Protein AF-W2THZ3-F1 (afdb_monomer_lite)

Secondary structure (DSSP, 8-state):
---HHHHHHHHHHHHHHHHHHGGGTTSHHHHHHHHHHHHHH-HHHHTHHHHHHHHGGGTTSHHHHHHHHH----TTT-TTTGGGHHHHHHT----HHHHHHHHHHTTTHHHHHHHHHHHHHHHHH-HHHHHHH-HHHHHHHHHHHHHHHHH-SS--HHHHHHHHHHHHHT-

Foldseek 3Di:
DDDPVVVVVVLLVVLLVLLVLLLVVVPPVSVVVVVVCCVPVVCLEVVVVSNCLSNVLVQQDLSSLVSLLSHDDPLCPDLQRVLCPVSNVVSHRDDPVSNLVSCLVRLVVVLVVLVVSLVSNCVRPNPCCCVVRVVSSVVSSVVSLVVNVVPPPDDDVSNCVSVVVCVVVVD

pLDDT: mean 92.48, std 7.55, range [55.41, 98.31]

Organism: Necator americanus (NCBI:txid51031)

InterPro domains:
  IPR040191 U3 small nucleolar RNA-associated protein 10 [PTHR13457] (1-171)

Structure (mmCIF, N/CA/C/O backbone):
data_AF-W2THZ3-F1
#
_entry.id   AF-W2THZ3-F1
#
loop_
_atom_site.group_PDB
_atom_site.id
_atom_site.type_symbol
_atom_site.label_atom_id
_atom_site.label_alt_id
_atom_site.label_comp_id
_atom_site.label_asym_id
_atom_site.label_entity_id
_atom_site.label_seq_id
_atom_site.pdbx_PDB_ins_code
_atom_site.Cartn_x
_atom_site.Cartn_y
_atom_site.Cartn_z
_atom_site.occupancy
_atom_site.B_iso_or_equiv
_atom_site.auth_seq_id
_atom_site.auth_comp_id
_atom_site.auth_asym_id
_atom_site.auth_atom_id
_atom_site.pdbx_PDB_model_num
ATOM 1 N N . MET A 1 1 ? -14.109 6.231 23.765 1.00 73.50 1 MET A N 1
ATOM 2 C CA . MET A 1 1 ? -12.808 5.902 23.146 1.00 73.50 1 MET A CA 1
ATOM 3 C C . MET A 1 1 ? -12.562 4.427 23.381 1.00 73.50 1 MET A C 1
ATOM 5 O O . MET A 1 1 ? -12.839 3.982 24.487 1.00 73.50 1 MET A O 1
ATOM 9 N N . ILE A 1 2 ? -12.137 3.696 22.352 1.00 87.75 2 ILE A N 1
ATOM 10 C CA . ILE A 1 2 ? -11.787 2.272 22.464 1.00 87.75 2 ILE A CA 1
ATOM 11 C C . ILE A 1 2 ? -10.353 2.115 22.987 1.00 87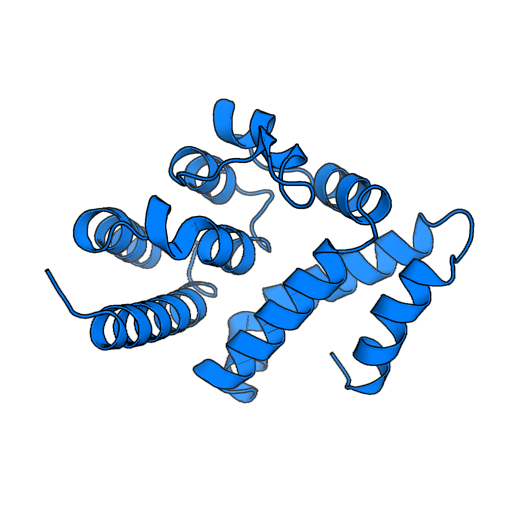.75 2 ILE A C 1
ATOM 13 O O . ILE A 1 2 ? -9.549 3.045 22.858 1.00 87.75 2 ILE A O 1
ATOM 17 N N . THR A 1 3 ? -10.038 0.980 23.609 1.00 95.00 3 THR A N 1
ATOM 18 C CA . THR A 1 3 ? -8.700 0.710 24.155 1.00 95.00 3 THR A CA 1
ATOM 19 C C . THR A 1 3 ? -7.666 0.515 23.044 1.00 95.00 3 THR A C 1
ATOM 21 O O . THR A 1 3 ? -7.984 0.441 21.853 1.00 95.00 3 THR A O 1
ATOM 24 N N . LYS A 1 4 ? -6.383 0.445 23.409 1.00 92.81 4 LYS A N 1
ATOM 25 C CA . LYS A 1 4 ? -5.305 0.202 22.441 1.00 92.81 4 LYS A CA 1
ATOM 26 C C . LYS A 1 4 ? -5.430 -1.184 21.799 1.00 92.81 4 LYS A C 1
ATOM 28 O O . LYS A 1 4 ? -5.192 -1.330 20.605 1.00 92.81 4 LYS A O 1
ATOM 33 N N . GLU A 1 5 ? -5.835 -2.176 22.579 1.00 95.00 5 GLU A N 1
ATOM 34 C CA . GLU A 1 5 ? -6.038 -3.557 22.145 1.00 95.00 5 GLU A CA 1
ATOM 35 C C . GLU A 1 5 ? -7.239 -3.655 21.198 1.00 95.00 5 GLU A C 1
ATOM 37 O O . GLU A 1 5 ? -7.151 -4.283 20.144 1.00 95.00 5 GLU A O 1
ATOM 42 N N . GLU A 1 6 ? -8.336 -2.966 21.522 1.00 94.50 6 GLU A N 1
ATOM 43 C CA . GLU A 1 6 ? -9.511 -2.871 20.651 1.00 94.50 6 GLU A CA 1
ATOM 44 C C . GLU A 1 6 ? -9.178 -2.175 19.323 1.00 94.50 6 GLU A C 1
ATOM 46 O O . GLU A 1 6 ? -9.608 -2.637 18.265 1.00 94.50 6 GLU A O 1
ATOM 51 N N . ASN A 1 7 ? -8.365 -1.110 19.356 1.00 94.06 7 ASN A N 1
ATOM 52 C CA . ASN A 1 7 ? -7.861 -0.443 18.150 1.00 94.06 7 ASN A CA 1
ATOM 53 C C . ASN A 1 7 ? -7.000 -1.379 17.293 1.00 94.06 7 ASN A C 1
ATOM 55 O O . ASN A 1 7 ? -7.154 -1.408 16.075 1.00 94.06 7 ASN A O 1
ATOM 59 N N . ALA A 1 8 ? -6.100 -2.151 17.908 1.00 94.50 8 ALA A N 1
ATOM 60 C CA . ALA A 1 8 ? -5.247 -3.092 17.185 1.00 94.50 8 ALA A CA 1
ATOM 61 C C . ALA A 1 8 ? -6.076 -4.186 16.495 1.00 94.50 8 ALA A C 1
ATOM 63 O O . ALA A 1 8 ? -5.875 -4.460 15.311 1.00 94.50 8 ALA A O 1
ATOM 64 N N . LEU A 1 9 ? -7.064 -4.744 17.201 1.00 96.12 9 LEU A N 1
ATOM 65 C CA . LEU A 1 9 ? -7.983 -5.733 16.639 1.00 96.12 9 LEU A CA 1
ATOM 66 C C . LEU A 1 9 ? -8.830 -5.150 15.499 1.00 96.12 9 LEU A C 1
ATOM 68 O O . LEU A 1 9 ? -9.089 -5.828 14.505 1.00 96.12 9 LEU A O 1
ATOM 72 N N . LEU A 1 10 ? -9.279 -3.900 15.636 1.00 96.25 10 LEU A N 1
ATOM 73 C CA . LEU A 1 10 ? -10.013 -3.208 14.583 1.00 96.25 10 LEU A CA 1
ATOM 74 C C . LEU A 1 10 ? -9.134 -2.993 13.346 1.00 96.25 10 LEU A C 1
ATOM 76 O O . LEU A 1 10 ? -9.567 -3.316 12.243 1.00 96.25 10 LEU A O 1
ATOM 80 N N . ASN A 1 11 ? -7.902 -2.514 13.527 1.00 95.94 11 ASN A N 1
ATOM 81 C CA . ASN A 1 11 ? -6.953 -2.304 12.436 1.00 95.94 11 ASN A CA 1
ATOM 82 C C . ASN A 1 11 ? -6.659 -3.597 11.675 1.00 95.94 11 ASN A C 1
ATOM 84 O O . ASN A 1 11 ? -6.678 -3.591 10.449 1.00 95.94 11 ASN A O 1
ATOM 88 N N . GLU A 1 12 ? -6.469 -4.713 12.379 1.00 96.94 12 GLU A N 1
ATOM 89 C CA . GLU A 1 12 ? -6.266 -6.010 11.734 1.00 96.94 12 GLU A CA 1
ATOM 90 C C . GLU A 1 12 ? -7.483 -6.447 10.903 1.00 96.94 12 GLU A C 1
ATOM 92 O O . GLU A 1 12 ? -7.341 -6.909 9.770 1.00 96.94 12 GLU A O 1
ATOM 97 N N . LYS A 1 13 ? -8.701 -6.258 11.428 1.00 97.94 13 LYS A N 1
ATOM 98 C CA . LYS A 1 13 ? -9.937 -6.565 10.690 1.00 97.94 13 LYS A CA 1
ATOM 99 C C . LYS A 1 13 ? -10.115 -5.673 9.463 1.00 97.94 13 LYS A C 1
ATOM 101 O O . LYS A 1 13 ? -10.565 -6.160 8.427 1.00 97.94 13 LYS A O 1
ATOM 106 N N . LEU A 1 14 ? -9.779 -4.389 9.578 1.00 98.00 14 LEU A N 1
ATOM 107 C CA . LEU A 1 14 ? -9.832 -3.438 8.469 1.00 98.00 14 LEU A CA 1
ATOM 108 C C . LEU A 1 14 ? -8.815 -3.810 7.390 1.00 98.00 14 LEU A C 1
ATOM 110 O O . LEU A 1 14 ? -9.186 -3.890 6.227 1.00 98.00 14 LEU A O 1
ATOM 114 N N . GLU A 1 15 ? -7.576 -4.118 7.767 1.00 97.25 15 GLU A N 1
ATOM 115 C CA . GLU A 1 15 ? -6.534 -4.566 6.840 1.00 97.25 15 GLU A CA 1
ATOM 116 C C . GLU A 1 15 ? -6.946 -5.853 6.110 1.00 97.25 15 GLU A C 1
ATOM 118 O O . GLU A 1 15 ? -6.893 -5.923 4.882 1.00 97.25 15 GLU A O 1
ATOM 123 N N . LYS A 1 16 ? -7.476 -6.840 6.843 1.00 98.19 16 LYS A N 1
ATOM 124 C CA . LYS A 1 16 ? -8.033 -8.064 6.253 1.00 98.19 16 LYS A CA 1
ATOM 125 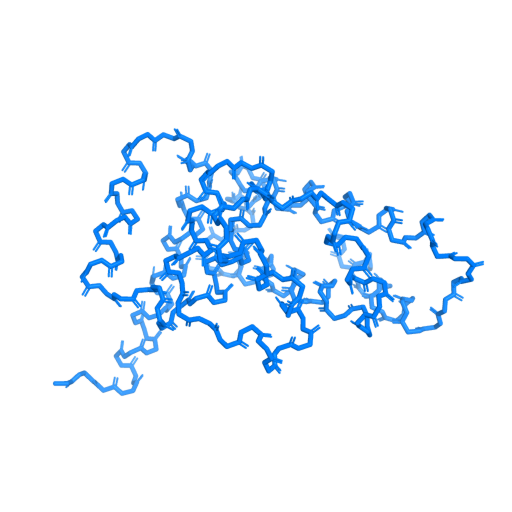C C . LYS A 1 16 ? -9.155 -7.767 5.251 1.00 98.19 16 LYS A C 1
ATOM 127 O O . LYS A 1 16 ? -9.213 -8.377 4.184 1.00 98.19 16 LYS A O 1
ATOM 132 N N . LEU A 1 17 ? -10.043 -6.825 5.570 1.00 98.31 17 LEU A N 1
ATOM 133 C CA . LEU A 1 17 ? -11.108 -6.405 4.662 1.00 98.31 17 LEU A CA 1
ATOM 134 C C . LEU A 1 17 ? -10.551 -5.699 3.416 1.00 98.31 17 LEU A C 1
ATOM 136 O O . LEU A 1 17 ? -11.037 -5.968 2.321 1.00 98.31 17 LEU A O 1
ATOM 140 N N . LEU A 1 18 ? -9.520 -4.858 3.546 1.00 98.25 18 LEU A N 1
ATOM 141 C CA . LEU A 1 18 ? -8.861 -4.218 2.401 1.00 98.25 18 LEU A CA 1
ATOM 142 C C . LEU A 1 18 ? -8.304 -5.263 1.421 1.00 98.25 18 LEU A C 1
ATOM 144 O O . LEU A 1 18 ? -8.548 -5.145 0.219 1.00 98.25 18 LEU A O 1
ATOM 148 N N . PHE A 1 19 ? -7.663 -6.329 1.916 1.00 98.31 19 PHE A N 1
ATOM 149 C CA . PHE A 1 19 ? -7.226 -7.446 1.067 1.00 98.31 19 PHE A CA 1
ATOM 150 C C . PHE A 1 19 ? -8.393 -8.133 0.352 1.00 98.31 19 PHE A C 1
ATOM 152 O O . PHE A 1 19 ? -8.298 -8.409 -0.841 1.00 98.31 19 PHE A O 1
ATOM 159 N N . HIS A 1 20 ? -9.519 -8.369 1.030 1.00 98.12 20 HIS A N 1
ATOM 160 C CA . HIS A 1 20 ? -10.701 -8.950 0.385 1.00 98.12 20 HIS A CA 1
ATOM 161 C C . HIS A 1 20 ? -11.342 -8.032 -0.667 1.00 98.12 20 HIS A C 1
ATOM 163 O O . HIS A 1 20 ? -11.960 -8.530 -1.610 1.00 98.12 20 HIS A O 1
ATOM 169 N N . LEU A 1 21 ? -11.205 -6.713 -0.518 1.00 97.56 21 LEU A N 1
ATOM 170 C CA . LEU A 1 21 ? -11.736 -5.716 -1.450 1.00 97.56 21 LEU A CA 1
ATOM 171 C C . LEU A 1 21 ? -10.826 -5.490 -2.664 1.00 97.56 21 LEU A C 1
ATOM 173 O O . LEU A 1 21 ? -11.339 -5.224 -3.750 1.00 97.56 21 LEU A O 1
ATOM 177 N N . SER A 1 22 ? -9.504 -5.628 -2.513 1.00 96.38 22 SER A N 1
ATOM 178 C CA . SER A 1 22 ? -8.515 -5.357 -3.573 1.00 96.38 22 SER A CA 1
ATOM 179 C C . SER A 1 22 ? -8.845 -5.987 -4.940 1.00 96.38 22 SER A C 1
ATOM 181 O O . SER A 1 22 ? -8.859 -5.254 -5.934 1.00 96.38 22 SER A O 1
ATOM 183 N N . PRO A 1 23 ? -9.246 -7.273 -5.035 1.00 96.56 23 PRO A N 1
ATOM 184 C CA . PRO A 1 23 ? -9.589 -7.905 -6.314 1.00 96.56 23 PRO A CA 1
ATOM 185 C C . PRO A 1 23 ? -10.791 -7.281 -7.027 1.00 96.56 23 PRO A C 1
ATOM 187 O O . PRO A 1 23 ? -10.964 -7.467 -8.229 1.00 96.56 23 PRO A O 1
ATOM 190 N N . TYR A 1 24 ? -11.634 -6.555 -6.292 1.00 96.31 24 TYR A N 1
ATOM 191 C CA . TYR A 1 24 ? -12.906 -6.031 -6.773 1.00 96.31 24 TYR A CA 1
ATOM 192 C C . TYR A 1 24 ? -12.930 -4.510 -6.892 1.00 96.31 24 TYR A C 1
ATOM 194 O O . TYR A 1 24 ? -14.001 -3.945 -7.101 1.00 96.31 24 TYR A O 1
ATOM 202 N N . LEU A 1 25 ? -11.783 -3.834 -6.798 1.00 93.81 25 LEU A N 1
ATOM 203 C CA . LEU A 1 25 ? -11.696 -2.371 -6.741 1.00 93.81 25 LEU A CA 1
ATOM 204 C C . LEU A 1 25 ? -12.424 -1.642 -7.885 1.00 93.81 25 LEU A C 1
ATOM 206 O O . LEU A 1 25 ? -12.934 -0.531 -7.720 1.00 93.81 25 LEU A O 1
ATOM 210 N N . GLN A 1 26 ? -12.481 -2.268 -9.061 1.00 88.88 26 GLN A N 1
ATOM 211 C CA . GLN A 1 26 ? -13.157 -1.724 -10.239 1.00 88.88 26 GLN A CA 1
ATOM 212 C C . GLN A 1 26 ? -14.691 -1.795 -10.146 1.00 88.88 26 GLN A C 1
ATOM 214 O O . GLN A 1 26 ? -15.381 -1.071 -10.861 1.00 88.88 26 GLN A O 1
ATOM 219 N N . HIS A 1 27 ? -15.244 -2.628 -9.262 1.00 94.75 27 HIS A N 1
ATOM 220 C CA . HIS A 1 27 ? -16.682 -2.710 -9.044 1.00 94.75 27 HIS A CA 1
ATOM 221 C C . HIS A 1 27 ? -17.173 -1.542 -8.190 1.00 94.75 27 HIS A C 1
ATOM 223 O O . HIS A 1 27 ? -16.677 -1.298 -7.091 1.00 94.75 27 HIS A O 1
ATOM 229 N N . PHE A 1 28 ? -18.235 -0.879 -8.649 1.00 94.00 28 PHE A N 1
ATOM 230 C CA . PHE A 1 28 ? -18.866 0.229 -7.928 1.00 94.00 28 PHE A CA 1
ATOM 231 C C . PHE A 1 28 ? -19.244 -0.133 -6.481 1.00 94.00 28 PHE A C 1
ATOM 233 O O . PHE A 1 28 ? -18.969 0.633 -5.564 1.00 94.00 28 PHE A O 1
ATOM 240 N N . ALA A 1 29 ? -19.778 -1.339 -6.255 1.00 96.25 29 ALA A N 1
ATOM 241 C CA . ALA A 1 29 ? -20.121 -1.812 -4.913 1.00 96.25 29 ALA A CA 1
ATOM 242 C C . ALA A 1 29 ? -18.906 -1.850 -3.964 1.00 96.25 29 ALA A C 1
ATOM 244 O O . ALA A 1 29 ? -19.023 -1.470 -2.803 1.00 96.25 29 ALA A O 1
ATOM 245 N N . CYS A 1 30 ? -17.725 -2.243 -4.457 1.00 96.25 30 CYS A N 1
ATOM 246 C CA . CYS A 1 30 ? -16.489 -2.214 -3.673 1.00 96.25 30 CYS A CA 1
ATOM 247 C C . CYS A 1 30 ? -16.115 -0.778 -3.281 1.00 96.25 30 CYS A C 1
ATOM 249 O O . CYS A 1 30 ? -15.710 -0.527 -2.148 1.00 96.25 30 CYS A O 1
ATOM 251 N N . GLN A 1 31 ? -16.280 0.175 -4.200 1.00 94.88 31 GLN A N 1
ATOM 252 C CA . GLN A 1 31 ? -15.977 1.584 -3.943 1.00 94.88 31 GLN A CA 1
ATOM 253 C C . GLN A 1 31 ? -16.918 2.177 -2.888 1.00 94.88 31 GLN A C 1
ATOM 255 O O . GLN A 1 31 ? -16.443 2.862 -1.989 1.00 94.88 31 GLN A O 1
ATOM 260 N N . GLN A 1 32 ? -18.209 1.830 -2.906 1.00 96.88 32 GLN A N 1
ATOM 261 C CA . GLN A 1 32 ? -19.152 2.247 -1.859 1.00 96.88 32 GLN A CA 1
ATOM 262 C C . GLN A 1 32 ? -18.776 1.700 -0.475 1.00 96.88 32 GLN A C 1
ATOM 264 O O . GLN A 1 32 ? -18.899 2.405 0.527 1.00 96.88 32 GLN A O 1
ATOM 269 N N . VAL A 1 33 ? -18.288 0.455 -0.404 1.00 97.88 33 VAL A N 1
ATOM 270 C CA . VAL A 1 33 ? -17.774 -0.105 0.855 1.00 97.88 33 VAL A CA 1
ATOM 271 C C . VAL A 1 33 ? -16.563 0.696 1.332 1.00 97.88 33 VAL A C 1
ATOM 273 O O . VAL A 1 33 ? -16.521 1.080 2.497 1.00 97.88 33 VAL A O 1
ATOM 276 N N . LEU A 1 34 ? -15.610 1.006 0.447 1.00 97.12 34 LEU A N 1
ATOM 277 C CA . LEU A 1 34 ? -14.438 1.814 0.801 1.00 97.12 34 LEU A CA 1
ATOM 278 C C . LEU A 1 34 ? -14.820 3.220 1.277 1.00 97.12 34 LEU A C 1
ATOM 280 O O . LEU A 1 34 ? -14.299 3.668 2.295 1.00 97.12 34 LEU A O 1
ATOM 284 N N . GLU A 1 35 ? -15.757 3.890 0.605 1.00 96.50 35 GLU A N 1
ATOM 285 C CA . GLU A 1 35 ? -16.284 5.193 1.033 1.00 96.50 35 GLU A CA 1
ATOM 286 C C . GLU A 1 35 ? -16.901 5.120 2.434 1.00 96.50 35 GLU A C 1
ATOM 288 O O . GLU A 1 35 ? -16.644 5.979 3.281 1.00 96.50 35 GLU A O 1
ATOM 293 N N . TRP A 1 36 ? -17.661 4.061 2.723 1.00 98.06 36 TRP A N 1
ATOM 294 C CA . TRP A 1 36 ? -18.220 3.858 4.055 1.00 98.06 36 TRP A CA 1
ATOM 295 C C . TRP A 1 36 ? -17.136 3.609 5.112 1.00 98.06 36 TRP A C 1
ATOM 297 O O . TRP A 1 36 ? -17.236 4.144 6.216 1.00 98.06 36 TRP A O 1
ATOM 307 N N . LEU A 1 37 ? -16.072 2.864 4.789 1.00 98.00 37 LEU A N 1
ATOM 308 C CA . LEU A 1 37 ? -14.937 2.669 5.699 1.00 98.00 37 LEU A CA 1
ATOM 309 C C . LEU A 1 37 ? -14.183 3.980 5.964 1.00 98.00 37 LEU A C 1
ATOM 311 O O . LEU A 1 37 ? -13.815 4.254 7.108 1.00 98.00 37 LEU A O 1
ATOM 315 N N . VAL A 1 38 ? -13.995 4.809 4.934 1.00 96.94 38 VAL A N 1
ATOM 316 C CA . VAL A 1 38 ? -13.416 6.158 5.045 1.00 96.94 38 VAL A CA 1
ATOM 317 C C . VAL A 1 38 ? -14.268 7.021 5.975 1.00 96.94 38 VAL A C 1
ATOM 319 O O . VAL A 1 38 ? -13.732 7.628 6.897 1.00 96.94 38 VAL A O 1
ATOM 322 N N . PHE A 1 39 ? -15.591 7.022 5.804 1.00 96.94 39 PHE A N 1
ATOM 323 C CA . PHE A 1 39 ? -16.504 7.806 6.637 1.00 96.94 39 PHE A CA 1
ATOM 324 C C . PHE A 1 39 ? -16.583 7.304 8.087 1.00 96.94 39 PHE A C 1
ATOM 326 O O . PHE A 1 39 ? -16.531 8.097 9.026 1.00 96.94 39 PHE A O 1
ATOM 333 N N . LYS A 1 40 ? -16.734 5.989 8.28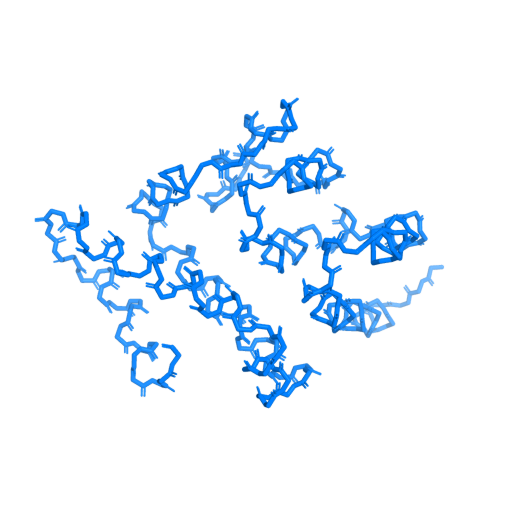8 1.00 96.94 40 LYS A N 1
ATOM 334 C CA . LYS A 1 40 ? -17.040 5.411 9.603 1.00 96.94 40 LYS A CA 1
ATOM 335 C C . LYS A 1 40 ? -15.805 5.153 10.460 1.00 96.94 40 LYS A C 1
ATOM 337 O O . LYS A 1 40 ? -15.867 5.363 11.671 1.00 96.94 40 LYS A O 1
ATOM 342 N N . TYR A 1 41 ? -14.733 4.653 9.850 1.00 96.44 41 TYR A N 1
ATOM 343 C CA . TYR A 1 41 ? -13.518 4.221 10.547 1.00 96.44 41 TYR A CA 1
ATOM 344 C C . TYR A 1 41 ? -12.318 5.117 10.267 1.00 96.44 41 TYR A C 1
ATOM 346 O O . TYR A 1 41 ? -11.267 4.903 10.858 1.00 96.44 41 TYR A O 1
ATOM 354 N N . GLN A 1 42 ? -12.466 6.114 9.388 1.00 96.44 42 GLN A N 1
ATOM 355 C CA . GLN A 1 42 ? -11.406 7.068 9.070 1.00 96.44 42 GLN A CA 1
ATOM 356 C C . GLN A 1 42 ? -10.116 6.370 8.618 1.00 96.44 42 GLN A C 1
ATOM 358 O O . GLN A 1 42 ? -9.007 6.797 8.941 1.00 96.44 42 GLN A O 1
ATOM 363 N N . ILE A 1 43 ? -10.266 5.294 7.832 1.00 97.31 43 ILE A N 1
ATOM 364 C CA . ILE A 1 43 ? -9.133 4.503 7.323 1.00 97.31 43 ILE A CA 1
ATOM 365 C C . ILE A 1 43 ? -8.148 5.346 6.506 1.00 97.31 43 ILE A C 1
ATOM 367 O O . ILE A 1 43 ? -6.970 5.012 6.432 1.00 97.31 43 ILE A O 1
ATOM 371 N N . TYR A 1 44 ? -8.613 6.475 5.963 1.00 96.31 44 TYR A N 1
ATOM 372 C CA . TYR A 1 44 ? -7.795 7.455 5.258 1.00 96.31 44 TYR A CA 1
ATOM 373 C C . TYR A 1 44 ? -6.697 8.077 6.134 1.00 96.31 44 TYR A C 1
ATOM 375 O O . TYR A 1 44 ? -5.698 8.523 5.586 1.00 96.31 44 TYR A O 1
ATOM 383 N N . SER A 1 45 ? -6.867 8.102 7.461 1.00 95.12 45 SER A N 1
ATOM 384 C CA . SER A 1 45 ? -5.902 8.649 8.426 1.00 95.12 45 SER A CA 1
ATOM 385 C C . SER A 1 45 ? -5.203 7.523 9.197 1.00 95.12 45 SER A C 1
ATOM 387 O O . SER A 1 45 ? -3.977 7.442 9.230 1.00 95.12 45 SER A O 1
ATOM 389 N N . TYR A 1 46 ? -5.967 6.567 9.741 1.00 94.75 46 TYR A N 1
ATOM 390 C CA . TYR A 1 46 ? -5.413 5.509 10.599 1.00 94.75 46 TYR A CA 1
ATOM 391 C C . TYR A 1 46 ? -4.777 4.333 9.845 1.00 94.75 46 TYR A C 1
ATOM 393 O O . TYR A 1 46 ? -3.955 3.616 10.413 1.00 94.75 46 TYR A O 1
ATOM 401 N N . ASN A 1 47 ? -5.131 4.126 8.573 1.00 96.50 47 ASN A N 1
ATOM 402 C CA . ASN A 1 47 ? -4.662 3.002 7.755 1.00 96.50 47 ASN A CA 1
ATOM 403 C C . ASN A 1 47 ? -4.155 3.471 6.378 1.00 96.50 47 ASN A C 1
ATOM 405 O O . ASN A 1 47 ? -4.138 2.692 5.425 1.00 96.50 47 ASN A O 1
ATOM 409 N N . ALA A 1 48 ? -3.726 4.734 6.276 1.00 95.94 48 ALA A N 1
ATOM 410 C CA . ALA A 1 48 ? -3.340 5.379 5.022 1.00 95.94 48 ALA A CA 1
ATOM 411 C C . ALA A 1 48 ? -2.299 4.574 4.225 1.00 95.94 48 ALA A C 1
ATOM 413 O O . ALA A 1 48 ? -2.491 4.301 3.042 1.00 95.94 48 ALA A O 1
ATOM 414 N N . GLU A 1 49 ? -1.215 4.134 4.874 1.00 95.62 49 GLU A N 1
ATOM 415 C CA . GLU A 1 49 ? -0.159 3.365 4.201 1.00 95.62 49 GLU A CA 1
ATOM 416 C C . GLU A 1 49 ? -0.647 1.980 3.750 1.00 95.62 49 GLU A C 1
ATOM 418 O O . GLU A 1 49 ? -0.320 1.546 2.647 1.00 95.62 49 GLU A O 1
ATOM 423 N N . ALA A 1 50 ? -1.494 1.319 4.547 1.00 96.44 50 ALA A N 1
ATOM 424 C CA . ALA A 1 50 ? -2.100 0.047 4.161 1.00 96.44 50 ALA A CA 1
ATOM 425 C C . ALA A 1 50 ? -3.002 0.213 2.928 1.00 96.44 50 ALA A C 1
ATOM 427 O O . ALA A 1 50 ? -2.964 -0.627 2.032 1.00 96.44 50 ALA A O 1
ATOM 428 N N . MET A 1 51 ? -3.759 1.313 2.831 1.00 97.31 51 MET A N 1
ATOM 429 C CA . MET A 1 51 ? -4.535 1.635 1.628 1.00 97.31 51 MET A CA 1
ATOM 430 C C . MET A 1 51 ? -3.628 1.851 0.411 1.00 97.31 51 MET A C 1
ATOM 432 O O . MET A 1 51 ? -3.896 1.286 -0.648 1.00 97.31 51 MET A O 1
ATOM 436 N N . ILE A 1 52 ? -2.548 2.629 0.558 1.00 97.19 52 ILE A N 1
ATOM 437 C CA . ILE A 1 52 ? -1.594 2.882 -0.532 1.00 97.19 52 ILE A CA 1
ATOM 438 C C . ILE A 1 52 ? -1.011 1.560 -1.042 1.00 97.19 52 ILE A C 1
ATOM 440 O O . ILE A 1 52 ? -1.046 1.321 -2.244 1.00 97.19 52 ILE A O 1
ATOM 444 N N . LEU A 1 53 ? -0.530 0.692 -0.147 1.00 97.56 53 LEU A N 1
ATOM 445 C CA . LEU A 1 53 ? 0.062 -0.603 -0.500 1.00 97.56 53 LEU A CA 1
ATOM 446 C C . LEU A 1 53 ? -0.954 -1.562 -1.136 1.00 97.56 53 LEU A C 1
ATOM 448 O O . LEU A 1 53 ? -0.681 -2.117 -2.200 1.00 97.56 53 LEU A O 1
ATOM 452 N N . THR A 1 54 ? -2.141 -1.704 -0.535 1.00 97.88 54 THR A N 1
ATOM 453 C CA . THR A 1 54 ? -3.167 -2.665 -0.984 1.00 97.88 54 THR A CA 1
ATOM 454 C C . THR A 1 54 ? -3.648 -2.372 -2.402 1.00 97.88 54 THR A C 1
ATOM 456 O O . THR A 1 54 ? -3.917 -3.292 -3.179 1.00 97.88 54 THR A O 1
ATOM 459 N N . PHE A 1 55 ? -3.765 -1.086 -2.745 1.00 97.56 55 PHE A N 1
ATOM 460 C CA . PHE A 1 55 ? -4.272 -0.642 -4.041 1.00 97.56 55 PHE A CA 1
ATOM 461 C C . PHE A 1 55 ? -3.171 -0.166 -4.994 1.00 97.56 55 PHE A C 1
ATOM 463 O O . PHE A 1 55 ? -3.482 0.272 -6.103 1.00 97.56 55 PHE A O 1
ATOM 470 N N . LEU A 1 56 ? -1.896 -0.295 -4.610 1.00 97.38 56 LEU A N 1
ATOM 471 C CA . LEU A 1 56 ? -0.750 0.078 -5.438 1.00 97.38 56 LEU A CA 1
ATOM 472 C C . LEU A 1 56 ? -0.762 -0.570 -6.833 1.00 97.38 56 LEU A C 1
ATOM 474 O O . LEU A 1 56 ? -0.432 0.131 -7.785 1.00 97.38 56 LEU A O 1
ATOM 478 N N . PRO A 1 57 ? -1.203 -1.832 -7.031 1.00 97.31 57 PRO A N 1
ATOM 479 C CA . PRO A 1 57 ? -1.304 -2.416 -8.374 1.00 97.31 57 PRO A CA 1
ATOM 480 C C . PRO A 1 57 ? -2.208 -1.637 -9.342 1.00 97.31 57 PRO A C 1
ATOM 482 O O . PRO A 1 57 ? -2.095 -1.796 -10.554 1.00 97.31 57 PRO A O 1
ATOM 485 N N . PHE A 1 58 ? -3.089 -0.774 -8.830 1.00 97.25 58 PHE A N 1
ATOM 486 C CA . PHE A 1 58 ? -3.996 0.064 -9.615 1.00 97.25 58 PHE A CA 1
ATOM 487 C C . PHE A 1 58 ? -3.464 1.491 -9.820 1.00 97.25 58 PHE A C 1
ATOM 489 O O . PHE A 1 58 ? -4.244 2.393 -10.138 1.00 97.25 58 PHE A O 1
ATOM 496 N N . HIS A 1 59 ? -2.158 1.711 -9.643 1.00 97.75 59 HIS A N 1
ATOM 497 C CA . HIS A 1 59 ? -1.525 3.032 -9.629 1.00 97.75 59 HIS A CA 1
ATOM 498 C C . HIS A 1 59 ? -1.802 3.898 -10.872 1.00 97.75 59 HIS A C 1
ATOM 500 O O . HIS A 1 59 ? -1.900 5.118 -10.755 1.00 97.75 59 HIS A O 1
ATOM 506 N N . GLU A 1 60 ? -2.007 3.294 -12.045 1.00 97.06 60 GLU A N 1
ATOM 507 C CA . GLU A 1 60 ? -2.300 4.012 -13.302 1.00 97.06 60 GLU A CA 1
ATOM 508 C C . GLU A 1 60 ? -3.787 4.359 -13.484 1.00 97.06 60 GLU A C 1
ATOM 510 O O . GLU A 1 60 ? -4.185 4.899 -14.515 1.00 97.06 60 GLU A O 1
ATOM 515 N N . THR A 1 61 ? -4.634 4.084 -12.492 1.00 96.38 61 THR A N 1
ATOM 516 C CA . THR A 1 61 ? -6.070 4.374 -12.569 1.00 96.38 61 THR A CA 1
ATOM 517 C C . THR A 1 61 ? -6.433 5.715 -11.930 1.00 96.38 61 THR A C 1
ATOM 519 O O . THR A 1 61 ? -5.857 6.140 -10.927 1.00 96.38 61 THR A O 1
ATOM 522 N N . ASN A 1 62 ? -7.497 6.347 -12.438 1.00 95.00 62 ASN A N 1
ATOM 523 C CA . ASN A 1 62 ? -8.099 7.531 -11.805 1.00 95.00 62 ASN A CA 1
ATOM 524 C C . ASN A 1 62 ? -8.620 7.242 -10.390 1.00 95.00 62 ASN A C 1
ATOM 526 O O . ASN A 1 62 ? -8.768 8.152 -9.577 1.00 95.00 62 ASN A O 1
ATOM 530 N N . PHE A 1 63 ? -8.945 5.981 -10.089 1.00 94.69 63 PHE A N 1
ATOM 531 C CA . PHE A 1 63 ? -9.311 5.584 -8.737 1.00 94.69 63 PHE A CA 1
ATOM 532 C C . PHE A 1 63 ? -8.141 5.801 -7.775 1.00 94.69 63 PHE A C 1
ATOM 534 O O . PHE A 1 63 ? -8.328 6.446 -6.749 1.00 94.69 63 PHE A O 1
ATOM 541 N N . PHE A 1 64 ? -6.941 5.333 -8.126 1.00 96.81 64 PHE A N 1
ATOM 542 C CA . PHE A 1 64 ? -5.771 5.473 -7.262 1.00 96.81 64 PHE A CA 1
ATOM 543 C C . PHE A 1 64 ? -5.386 6.940 -7.049 1.00 96.81 64 PHE A C 1
ATOM 545 O O . PHE A 1 64 ? -5.152 7.346 -5.916 1.00 96.81 64 PHE A O 1
ATOM 552 N N . GLY A 1 65 ? -5.436 7.768 -8.099 1.00 96.31 65 GLY A N 1
ATOM 553 C CA . GLY A 1 65 ? -5.235 9.217 -7.966 1.00 96.31 65 GLY A CA 1
ATOM 554 C C . GLY A 1 65 ? -6.213 9.871 -6.978 1.00 96.31 65 GLY A C 1
ATOM 555 O O . GLY A 1 65 ? -5.800 10.645 -6.114 1.00 96.31 65 GLY A O 1
ATOM 556 N N . ARG A 1 66 ? -7.504 9.510 -7.035 1.00 95.38 66 ARG A N 1
ATOM 557 C CA . ARG A 1 66 ? -8.507 9.972 -6.058 1.00 95.38 66 ARG A CA 1
ATOM 558 C C . ARG A 1 66 ? -8.242 9.430 -4.654 1.00 95.38 66 ARG A C 1
ATOM 560 O O . ARG A 1 66 ? -8.338 10.188 -3.696 1.00 95.38 66 ARG A O 1
ATOM 567 N N . LEU A 1 67 ? -7.868 8.159 -4.522 1.00 96.00 67 LEU A N 1
ATOM 568 C CA . LEU A 1 67 ? -7.505 7.564 -3.235 1.00 96.00 67 LEU A CA 1
ATOM 569 C C . LEU A 1 67 ? -6.355 8.332 -2.576 1.00 96.00 67 LEU A C 1
ATOM 571 O O . LEU A 1 67 ? -6.458 8.676 -1.401 1.00 96.00 67 LEU A O 1
ATOM 575 N N . LEU A 1 68 ? -5.311 8.675 -3.338 1.00 96.56 68 LEU A N 1
ATOM 576 C CA . LEU A 1 68 ? -4.194 9.475 -2.835 1.00 96.56 68 LEU A CA 1
ATOM 577 C C . LEU A 1 68 ? -4.635 10.851 -2.329 1.00 96.56 68 LEU A C 1
ATOM 579 O O . LEU A 1 68 ? -4.082 11.333 -1.350 1.00 96.56 68 LEU A O 1
ATOM 583 N N . SER A 1 69 ? -5.624 11.482 -2.964 1.00 94.81 69 SER A N 1
ATOM 584 C CA . SER A 1 69 ? -6.143 12.785 -2.520 1.00 94.81 69 SER A CA 1
ATOM 585 C C . SER A 1 69 ? -6.976 12.726 -1.233 1.00 94.81 69 SER A C 1
ATOM 587 O O . SER A 1 69 ? -7.178 13.751 -0.590 1.00 94.81 69 SER A O 1
ATOM 589 N N . VAL A 1 70 ? -7.467 11.537 -0.865 1.00 94.75 70 VAL A N 1
ATOM 590 C CA . VAL A 1 70 ? -8.293 11.317 0.333 1.00 94.75 70 VAL A CA 1
ATOM 591 C C . VAL A 1 70 ? -7.441 10.935 1.542 1.00 94.75 70 VAL A C 1
ATOM 593 O O . VAL A 1 70 ? -7.803 11.279 2.665 1.00 94.75 70 VAL A O 1
ATOM 596 N N . VAL A 1 71 ? -6.331 10.215 1.340 1.00 95.31 71 VAL A N 1
ATOM 597 C CA . VAL A 1 71 ? -5.474 9.776 2.450 1.00 95.31 71 VAL A CA 1
ATOM 598 C C . VAL A 1 71 ? -4.772 10.953 3.126 1.00 95.31 71 VAL A C 1
ATOM 600 O O . VAL A 1 71 ? -4.199 11.831 2.484 1.00 95.31 71 VAL A O 1
ATOM 603 N N . GLU A 1 72 ? -4.770 10.935 4.452 1.00 94.31 72 GLU A N 1
ATOM 604 C CA . GLU A 1 72 ? -4.019 11.862 5.284 1.00 94.31 72 GLU A CA 1
ATOM 605 C C . GLU A 1 72 ? -2.665 11.223 5.602 1.00 94.31 72 GLU A C 1
ATOM 607 O O . GLU A 1 72 ? -2.500 10.489 6.574 1.00 94.31 72 GLU A O 1
ATOM 612 N N . TYR A 1 73 ? -1.687 11.461 4.729 1.00 93.38 73 TYR A N 1
ATOM 613 C CA . TYR A 1 73 ? -0.338 10.924 4.868 1.00 93.38 73 TYR A CA 1
ATOM 614 C C . TYR A 1 73 ? 0.697 12.041 4.716 1.00 93.38 73 TYR A C 1
ATOM 616 O O . TYR A 1 73 ? 0.622 12.859 3.799 1.00 93.38 73 TYR A O 1
ATOM 624 N N . ASN A 1 74 ? 1.695 12.080 5.603 1.00 93.06 74 ASN A N 1
ATOM 625 C CA . ASN A 1 74 ? 2.775 13.064 5.525 1.00 93.06 74 ASN A CA 1
ATOM 626 C C . ASN A 1 74 ? 3.801 12.653 4.455 1.00 93.06 74 ASN A C 1
ATOM 628 O O . ASN A 1 74 ? 4.865 12.110 4.763 1.00 93.06 74 ASN A O 1
ATOM 632 N N . PHE A 1 75 ? 3.459 12.895 3.186 1.00 92.19 75 PHE A N 1
ATOM 633 C CA . PHE A 1 75 ? 4.306 12.553 2.042 1.00 92.19 75 PHE A CA 1
ATOM 634 C C . PHE A 1 75 ? 5.663 13.260 2.105 1.00 92.19 75 PHE A C 1
ATOM 636 O O . PHE A 1 75 ? 6.688 12.615 1.909 1.00 92.19 75 PHE A O 1
ATOM 643 N N . THR A 1 76 ? 5.701 14.538 2.481 1.00 89.06 76 THR A N 1
ATOM 644 C CA . THR A 1 76 ? 6.936 15.335 2.529 1.00 89.06 76 THR A CA 1
ATOM 645 C C . THR A 1 76 ? 7.974 14.775 3.510 1.00 89.06 76 THR A C 1
ATOM 647 O O . THR A 1 76 ? 9.175 14.869 3.265 1.00 89.06 76 THR A O 1
ATOM 650 N N . ALA A 1 77 ? 7.536 14.158 4.613 1.00 90.31 77 ALA A N 1
ATOM 651 C CA . ALA A 1 77 ? 8.432 13.509 5.573 1.00 90.31 77 ALA A CA 1
ATOM 652 C C . ALA A 1 77 ? 8.813 12.065 5.189 1.00 90.31 77 ALA A C 1
ATOM 654 O O . ALA A 1 77 ? 9.704 11.476 5.806 1.00 90.31 77 ALA A O 1
ATOM 655 N N . SER A 1 78 ? 8.144 11.472 4.197 1.00 90.44 78 SER A N 1
ATOM 656 C CA . SER A 1 78 ? 8.310 10.066 3.838 1.00 90.44 78 SER A CA 1
ATOM 657 C C . SER A 1 78 ? 9.348 9.869 2.741 1.00 90.44 78 SER A C 1
ATOM 659 O O . SER A 1 78 ? 9.201 10.350 1.620 1.00 90.44 78 SER A O 1
ATOM 661 N N . LYS A 1 79 ? 10.382 9.077 3.037 1.00 86.69 79 LYS A N 1
ATOM 662 C CA . LYS A 1 79 ? 11.392 8.676 2.042 1.00 86.69 79 LYS A CA 1
ATOM 663 C C . LYS A 1 79 ? 10.846 7.689 1.010 1.00 86.69 79 LYS A C 1
ATOM 665 O O . LYS A 1 79 ? 11.341 7.637 -0.111 1.00 86.69 79 LYS A O 1
ATOM 670 N N . ASP A 1 80 ? 9.847 6.904 1.403 1.00 89.38 80 ASP A N 1
ATOM 671 C CA . ASP A 1 80 ? 9.264 5.860 0.564 1.00 89.38 80 ASP A CA 1
ATOM 672 C C . ASP A 1 80 ? 8.166 6.409 -0.339 1.00 89.38 80 ASP A C 1
ATOM 674 O O . ASP A 1 80 ? 8.076 6.021 -1.500 1.00 89.38 80 ASP A O 1
ATOM 678 N N . TRP A 1 81 ? 7.364 7.341 0.178 1.00 94.12 81 TRP A N 1
ATOM 679 C CA . TRP A 1 81 ? 6.154 7.812 -0.493 1.00 94.12 81 TRP A CA 1
ATOM 680 C C . TRP A 1 81 ? 6.198 9.285 -0.892 1.00 94.12 81 TRP A C 1
ATOM 682 O O . TRP A 1 81 ? 5.247 9.760 -1.500 1.00 94.12 81 TRP A O 1
ATOM 692 N N . GLY A 1 82 ? 7.280 10.019 -0.611 1.00 94.19 82 GLY A N 1
ATOM 693 C CA . GLY A 1 82 ? 7.366 11.450 -0.925 1.00 94.19 82 GLY A CA 1
ATOM 694 C C . GLY A 1 82 ? 7.142 11.784 -2.400 1.00 94.19 82 GLY A C 1
ATOM 695 O O . GLY A 1 82 ? 6.526 12.798 -2.715 1.00 94.19 82 GLY A O 1
ATOM 696 N N . PHE A 1 83 ? 7.518 10.885 -3.316 1.00 94.94 83 PHE A N 1
ATOM 697 C CA . PHE A 1 83 ? 7.250 11.046 -4.750 1.00 94.94 83 PHE A CA 1
ATOM 698 C C . PHE A 1 83 ? 5.751 11.091 -5.111 1.00 94.94 83 PHE A C 1
ATOM 700 O O . PHE A 1 83 ? 5.409 11.545 -6.201 1.00 94.94 83 PHE A O 1
ATOM 707 N N . LEU A 1 84 ? 4.855 10.638 -4.223 1.00 96.31 84 LEU A N 1
ATOM 708 C CA . LEU A 1 84 ? 3.404 10.658 -4.427 1.00 96.31 84 LEU A CA 1
ATOM 709 C C . LEU A 1 84 ? 2.764 12.028 -4.163 1.00 96.31 84 LEU A C 1
ATOM 711 O O . LEU A 1 84 ? 1.608 12.224 -4.536 1.00 96.31 84 LEU A O 1
ATOM 715 N N . GLU A 1 85 ? 3.485 12.981 -3.562 1.00 95.31 85 GLU A N 1
ATOM 716 C CA . GLU A 1 85 ? 2.925 14.270 -3.129 1.00 95.31 85 GLU A CA 1
ATOM 717 C C . GLU A 1 85 ? 2.260 15.045 -4.281 1.00 95.31 85 GLU A C 1
ATOM 719 O O . GLU A 1 85 ? 1.127 15.519 -4.155 1.00 95.31 85 GLU A O 1
ATOM 724 N N . ASP A 1 86 ? 2.922 15.128 -5.435 1.00 94.06 86 ASP A N 1
ATOM 725 C CA . ASP A 1 86 ? 2.388 15.848 -6.596 1.00 94.06 86 ASP A CA 1
ATOM 726 C C . ASP A 1 86 ? 1.176 15.145 -7.223 1.00 94.06 86 ASP A C 1
ATOM 728 O O . ASP A 1 86 ? 0.257 15.807 -7.718 1.00 94.06 86 ASP A O 1
ATOM 732 N N . PHE A 1 87 ? 1.149 13.810 -7.185 1.00 96.12 87 PHE A N 1
ATOM 733 C CA . PHE A 1 87 ? 0.035 13.012 -7.698 1.00 96.12 87 PHE A CA 1
ATOM 734 C C . PHE A 1 87 ? -1.185 13.110 -6.782 1.00 96.12 87 PHE A C 1
ATOM 736 O O . PHE A 1 87 ? -2.300 13.256 -7.277 1.00 96.12 87 PHE A O 1
ATOM 743 N N . CYS A 1 88 ? -0.964 13.123 -5.465 1.00 94.44 88 CYS A N 1
ATOM 744 C CA . CYS A 1 88 ? -1.978 13.383 -4.446 1.00 94.44 88 CYS A CA 1
ATOM 745 C C . CYS A 1 88 ? -2.658 14.742 -4.681 1.00 94.44 88 CYS A C 1
ATOM 747 O O . CYS A 1 88 ? -3.872 14.796 -4.885 1.00 94.44 88 CYS A O 1
ATOM 749 N N . LYS A 1 89 ? -1.875 15.831 -4.768 1.00 93.50 89 LYS A N 1
ATOM 750 C CA . LYS A 1 89 ? -2.396 17.202 -4.950 1.00 93.50 89 LYS A CA 1
ATOM 751 C C . LYS A 1 89 ? -3.231 17.373 -6.218 1.00 93.50 89 LYS A C 1
ATOM 753 O O . LYS A 1 89 ? -4.181 18.150 -6.228 1.00 93.50 89 LYS A O 1
ATOM 758 N N . LYS A 1 90 ? -2.861 16.678 -7.296 1.00 94.31 90 LYS A N 1
ATOM 759 C CA . LYS A 1 90 ? -3.545 16.765 -8.596 1.00 94.31 90 LYS A CA 1
ATOM 760 C C . LYS A 1 90 ? -4.600 15.676 -8.800 1.00 94.31 90 LYS A C 1
ATOM 762 O O . LYS A 1 90 ? -5.306 15.707 -9.803 1.00 94.31 90 LYS A O 1
ATOM 767 N N . SER A 1 91 ? -4.701 14.720 -7.874 1.00 95.19 91 SER A N 1
ATOM 768 C CA . SER A 1 91 ? -5.520 13.508 -8.009 1.00 95.19 91 SER A CA 1
ATOM 769 C C . SER A 1 91 ? -5.229 12.723 -9.296 1.00 95.19 91 SER A C 1
ATOM 771 O O . SER A 1 91 ? -6.135 12.180 -9.929 1.00 95.19 91 SER A O 1
ATOM 773 N N . TYR A 1 92 ? -3.962 12.691 -9.715 1.00 96.38 92 TYR A N 1
ATOM 774 C CA . TYR A 1 92 ? -3.551 12.055 -10.965 1.00 96.38 92 TYR A CA 1
ATOM 775 C C . TYR A 1 92 ? -3.171 10.589 -10.766 1.00 96.38 92 TYR A C 1
ATOM 777 O O . TYR A 1 92 ? -2.624 10.232 -9.720 1.00 96.38 92 TYR A O 1
ATOM 785 N N . PRO A 1 93 ? -3.403 9.743 -11.785 1.00 97.38 93 PRO A N 1
ATOM 786 C CA . PRO A 1 93 ? -2.748 8.449 -11.869 1.00 97.38 93 PRO A CA 1
ATOM 787 C C . PRO A 1 93 ? -1.228 8.579 -11.742 1.00 97.38 93 PRO A C 1
ATOM 789 O O . PRO A 1 93 ? -0.633 9.546 -12.223 1.00 97.38 93 PRO A O 1
ATOM 792 N N . VAL A 1 94 ? -0.601 7.583 -11.127 1.00 98.06 94 VAL A N 1
ATOM 793 C CA . VAL A 1 94 ? 0.845 7.522 -10.922 1.00 98.06 94 VAL A CA 1
ATOM 794 C C . VAL A 1 94 ? 1.449 6.636 -12.011 1.00 98.06 94 VAL A C 1
ATOM 796 O O . VAL A 1 94 ? 1.154 5.442 -12.042 1.00 98.06 94 VAL A O 1
ATOM 799 N N . PRO A 1 95 ? 2.298 7.162 -12.908 1.00 97.81 95 PRO A N 1
ATOM 800 C CA . PRO A 1 95 ? 2.978 6.350 -13.911 1.00 97.81 95 PRO A CA 1
ATOM 801 C C . PRO A 1 95 ? 3.916 5.330 -13.263 1.00 97.81 95 PRO A C 1
ATOM 803 O O . PRO A 1 95 ? 4.609 5.657 -12.295 1.00 97.81 95 PRO A O 1
ATOM 806 N N . PHE A 1 96 ? 4.022 4.130 -13.841 1.00 97.75 96 PHE A N 1
ATOM 807 C CA . PHE A 1 96 ? 4.965 3.112 -13.357 1.00 97.75 96 PHE A CA 1
ATOM 808 C C . PHE A 1 96 ? 6.407 3.636 -13.236 1.00 97.75 96 PHE A C 1
ATOM 810 O O . PHE A 1 9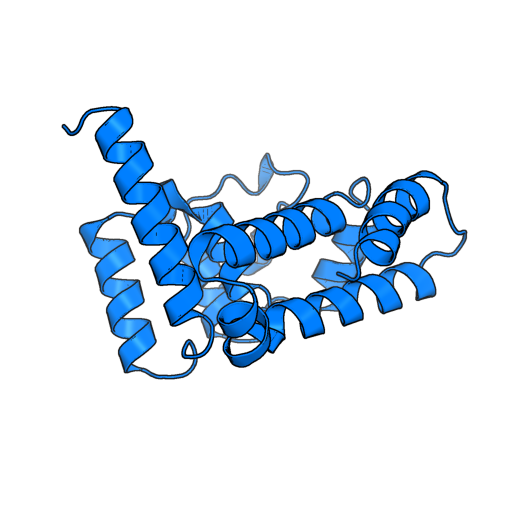6 ? 7.097 3.347 -12.261 1.00 97.75 96 PHE A O 1
ATOM 817 N N . SER A 1 97 ? 6.847 4.471 -14.183 1.00 96.31 97 SER A N 1
ATOM 818 C CA . SER A 1 97 ? 8.192 5.061 -14.190 1.00 96.31 97 SER A CA 1
ATOM 819 C C . SER A 1 97 ? 8.490 5.920 -12.956 1.00 96.31 97 SER A C 1
ATOM 821 O O . SER A 1 97 ? 9.633 5.962 -12.504 1.00 96.31 97 SER A O 1
ATOM 823 N N . ALA A 1 98 ? 7.482 6.572 -12.366 1.00 96.38 98 ALA A N 1
ATOM 824 C CA . ALA A 1 98 ? 7.654 7.337 -11.133 1.00 96.38 98 ALA A CA 1
ATOM 825 C C . ALA A 1 98 ? 7.917 6.412 -9.931 1.00 96.38 98 ALA A C 1
ATOM 827 O O . ALA A 1 98 ? 8.815 6.681 -9.133 1.00 96.38 98 ALA A O 1
ATOM 828 N N . ILE A 1 99 ? 7.184 5.294 -9.846 1.00 96.69 99 ILE A N 1
ATOM 829 C CA . ILE A 1 99 ? 7.372 4.268 -8.809 1.00 96.69 99 ILE A CA 1
ATOM 830 C C . ILE A 1 99 ? 8.743 3.601 -8.952 1.00 96.69 99 ILE A C 1
ATOM 832 O O . ILE A 1 99 ? 9.457 3.428 -7.961 1.00 96.69 99 ILE A O 1
ATOM 836 N N . LEU A 1 100 ? 9.126 3.249 -10.181 1.00 95.31 100 LEU A N 1
ATOM 837 C CA . LEU A 1 100 ? 10.409 2.616 -10.473 1.00 95.31 100 LEU A CA 1
ATOM 838 C C . LEU A 1 100 ? 11.579 3.536 -10.111 1.00 95.31 100 LEU A C 1
ATOM 840 O O . LEU A 1 100 ? 12.466 3.140 -9.355 1.00 95.31 100 LEU A O 1
ATOM 844 N N . LYS A 1 101 ? 11.527 4.802 -10.543 1.00 93.56 101 LYS A N 1
ATOM 845 C CA . LYS A 1 101 ? 12.535 5.809 -10.196 1.00 93.56 101 LYS A CA 1
ATOM 846 C C . LYS A 1 101 ? 12.700 5.953 -8.682 1.00 93.56 101 LYS A C 1
ATOM 848 O O . LYS A 1 101 ? 13.831 5.979 -8.202 1.00 93.56 101 LYS A O 1
ATOM 853 N N . ASN A 1 102 ? 11.593 6.025 -7.937 1.00 92.69 102 ASN A N 1
ATOM 854 C CA . ASN A 1 102 ? 11.643 6.124 -6.479 1.00 92.69 102 ASN A CA 1
ATOM 855 C C . ASN A 1 102 ? 12.216 4.856 -5.831 1.00 92.69 102 ASN A C 1
ATOM 857 O O . ASN A 1 102 ? 13.039 4.940 -4.922 1.00 92.69 102 ASN A O 1
ATOM 861 N N . THR A 1 103 ? 11.826 3.681 -6.333 1.00 91.75 103 THR A N 1
ATOM 862 C CA . THR A 1 103 ? 12.373 2.393 -5.881 1.00 91.75 103 THR A CA 1
ATOM 863 C C . THR A 1 103 ? 13.897 2.374 -6.000 1.00 91.75 103 THR A C 1
ATOM 865 O O . THR A 1 103 ? 14.565 1.986 -5.046 1.00 91.75 103 THR A O 1
ATOM 868 N N . LEU A 1 104 ? 14.444 2.880 -7.111 1.00 88.88 104 LEU A N 1
ATOM 869 C CA . LEU A 1 104 ? 15.887 2.941 -7.355 1.00 88.88 104 LEU A CA 1
ATOM 870 C C . LEU A 1 104 ? 16.614 4.026 -6.541 1.00 88.88 104 LEU A C 1
ATOM 872 O O . LEU A 1 104 ? 17.790 3.855 -6.216 1.00 88.88 104 LEU A O 1
ATOM 876 N N . SER A 1 105 ? 15.950 5.139 -6.208 1.00 83.06 105 SER A N 1
ATOM 877 C CA . SER A 1 105 ? 16.563 6.251 -5.464 1.00 83.06 105 SER A CA 1
ATOM 878 C C . SER A 1 105 ? 16.554 6.075 -3.943 1.00 83.06 105 SER A C 1
ATOM 880 O O . SER A 1 105 ? 17.394 6.655 -3.256 1.00 83.06 105 SER A O 1
ATOM 882 N N . SER A 1 106 ? 15.609 5.301 -3.404 1.00 65.94 106 SER A N 1
ATOM 883 C CA . SER A 1 106 ? 15.293 5.277 -1.970 1.00 65.94 106 SER A CA 1
ATOM 884 C C . SER A 1 106 ? 15.684 3.955 -1.321 1.00 65.94 106 SER A C 1
ATOM 886 O O . SER A 1 106 ? 14.808 3.147 -1.046 1.00 65.94 106 SER A O 1
ATOM 888 N N . ASN A 1 107 ? 16.984 3.703 -1.087 1.00 79.75 107 ASN A N 1
ATOM 889 C CA . ASN A 1 107 ? 17.529 2.499 -0.416 1.00 79.75 107 ASN A CA 1
ATOM 890 C C . ASN A 1 107 ? 16.84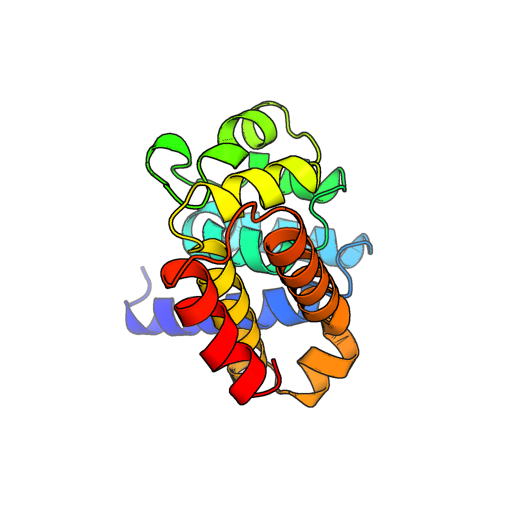7 1.165 -0.800 1.00 79.75 107 ASN A C 1
ATOM 892 O O . ASN A 1 107 ? 16.858 0.218 -0.012 1.00 79.75 107 ASN A O 1
ATOM 896 N N . HIS A 1 108 ? 16.194 1.093 -1.962 1.00 86.00 108 HIS A N 1
ATOM 897 C CA . HIS A 1 108 ? 15.315 0.006 -2.379 1.00 86.00 108 HIS A CA 1
ATOM 898 C C . HIS A 1 108 ? 14.267 -0.412 -1.317 1.00 86.00 108 HIS A C 1
ATOM 900 O O . HIS A 1 108 ? 13.897 -1.578 -1.223 1.00 86.00 108 HIS A O 1
ATOM 906 N N . SER A 1 109 ? 13.814 0.487 -0.430 1.00 88.94 109 SER A N 1
ATOM 907 C CA . SER A 1 109 ? 12.896 0.162 0.686 1.00 88.94 109 SER A CA 1
ATOM 908 C C . SER A 1 109 ? 11.467 -0.147 0.261 1.00 88.94 109 SER A C 1
ATOM 910 O O . SER A 1 109 ? 10.820 -0.952 0.930 1.00 88.94 109 SER A O 1
ATOM 912 N N . LEU A 1 110 ? 11.010 0.376 -0.880 1.00 91.69 110 LEU A N 1
ATOM 913 C CA . LEU A 1 110 ? 9.725 -0.023 -1.459 1.00 91.69 110 LEU A CA 1
ATOM 914 C C . LEU A 1 110 ? 9.663 -1.525 -1.769 1.00 91.69 110 LEU A C 1
ATOM 916 O O . LEU A 1 110 ? 8.622 -2.134 -1.543 1.00 91.69 110 LEU A O 1
ATOM 920 N N . ILE A 1 111 ? 10.775 -2.137 -2.202 1.00 92.50 111 ILE A N 1
ATOM 921 C CA . ILE A 1 111 ? 10.843 -3.585 -2.465 1.00 92.50 111 ILE A CA 1
ATOM 922 C C . ILE A 1 111 ? 10.485 -4.369 -1.201 1.00 92.50 111 ILE A C 1
ATOM 924 O O . ILE A 1 111 ? 9.646 -5.267 -1.246 1.00 92.50 111 ILE A O 1
ATOM 928 N N . THR A 1 112 ? 11.088 -3.999 -0.069 1.00 91.75 112 THR A N 1
ATOM 929 C CA . THR A 1 112 ? 10.826 -4.638 1.226 1.00 91.75 112 THR A CA 1
ATOM 930 C C . THR A 1 112 ? 9.403 -4.359 1.704 1.00 91.75 112 THR A C 1
ATOM 932 O O . THR A 1 112 ? 8.702 -5.293 2.065 1.00 91.75 112 THR A O 1
ATOM 935 N N . LYS A 1 113 ? 8.925 -3.108 1.626 1.00 93.88 113 LYS A N 1
ATOM 936 C CA . LYS A 1 113 ? 7.561 -2.747 2.055 1.00 93.88 113 LYS A CA 1
ATOM 937 C C . LYS A 1 113 ? 6.475 -3.523 1.309 1.00 93.88 113 LYS A C 1
ATOM 939 O O . LYS A 1 113 ? 5.498 -3.940 1.925 1.00 93.88 113 LYS A O 1
ATOM 944 N N . ILE A 1 114 ? 6.626 -3.706 -0.004 1.00 94.94 114 ILE A N 1
ATOM 945 C CA . ILE A 1 114 ? 5.648 -4.457 -0.801 1.00 94.94 114 ILE A CA 1
ATOM 946 C C . ILE A 1 114 ? 5.706 -5.949 -0.453 1.00 94.94 114 ILE A C 1
ATOM 948 O O . ILE A 1 114 ? 4.653 -6.555 -0.272 1.00 94.94 114 ILE A O 1
ATOM 952 N N . ALA A 1 115 ? 6.898 -6.529 -0.280 1.00 94.31 115 ALA A N 1
ATOM 953 C CA . ALA A 1 115 ? 7.028 -7.914 0.180 1.00 94.31 115 ALA A CA 1
ATOM 954 C C . ALA A 1 115 ? 6.412 -8.137 1.564 1.00 94.31 115 ALA A C 1
ATOM 956 O O . ALA A 1 115 ? 5.653 -9.084 1.756 1.00 94.31 115 ALA A O 1
ATOM 957 N N . ASP A 1 116 ? 6.694 -7.251 2.518 1.00 95.06 116 ASP A N 1
ATOM 958 C CA . ASP A 1 116 ? 6.119 -7.310 3.862 1.00 95.06 116 ASP A CA 1
ATOM 959 C C . ASP A 1 116 ? 4.589 -7.232 3.803 1.00 95.06 116 ASP A C 1
ATOM 961 O O . ASP A 1 116 ? 3.902 -7.961 4.517 1.00 95.06 116 ASP A O 1
ATOM 965 N N . HIS A 1 117 ? 4.041 -6.406 2.907 1.00 97.00 117 HIS A N 1
ATOM 966 C CA . HIS A 1 117 ? 2.601 -6.309 2.691 1.00 97.00 117 HIS A CA 1
ATOM 967 C C . HIS A 1 117 ? 2.003 -7.583 2.078 1.00 97.00 117 HIS A C 1
ATOM 969 O O . HIS A 1 117 ? 0.951 -8.036 2.527 1.00 97.00 117 HIS A O 1
ATOM 975 N N . ILE A 1 118 ? 2.672 -8.203 1.100 1.00 96.12 118 ILE A N 1
ATOM 976 C CA . ILE A 1 118 ? 2.247 -9.494 0.537 1.00 96.12 118 ILE A CA 1
ATOM 977 C C . ILE A 1 118 ? 2.247 -10.571 1.631 1.00 96.12 118 ILE A C 1
ATOM 979 O O . ILE A 1 118 ? 1.238 -11.250 1.821 1.00 96.12 118 ILE A O 1
ATOM 983 N N . ASN A 1 119 ? 3.325 -10.666 2.415 1.00 95.25 119 ASN A N 1
ATOM 984 C CA . ASN A 1 119 ? 3.432 -11.593 3.545 1.00 95.25 119 ASN A CA 1
ATOM 985 C C . ASN A 1 119 ? 2.348 -11.351 4.601 1.00 95.25 119 ASN A C 1
ATOM 987 O O . ASN A 1 119 ? 1.749 -12.297 5.116 1.00 95.25 119 ASN A O 1
ATOM 991 N N . ARG A 1 120 ? 2.053 -10.084 4.902 1.00 96.69 120 ARG A N 1
ATOM 992 C CA . ARG A 1 120 ? 0.957 -9.707 5.798 1.00 96.69 120 ARG A CA 1
ATOM 993 C C . ARG A 1 120 ? -0.395 -10.159 5.246 1.00 96.69 120 ARG A C 1
ATOM 995 O O . ARG A 1 120 ? -1.204 -10.691 6.002 1.00 96.69 120 ARG A O 1
ATOM 1002 N N . GLY A 1 121 ? -0.620 -10.022 3.941 1.00 97.06 121 GLY A N 1
ATOM 1003 C CA . GLY A 1 121 ? -1.798 -10.560 3.262 1.00 97.06 121 GLY A CA 1
ATOM 1004 C C . GLY A 1 121 ? -1.920 -12.075 3.428 1.00 97.06 121 GLY A C 1
ATOM 1005 O O . GLY A 1 121 ? -2.958 -12.555 3.879 1.00 97.06 121 GLY A O 1
ATOM 1006 N N . ILE A 1 122 ? -0.842 -12.825 3.177 1.00 96.56 122 ILE A N 1
ATOM 1007 C CA . ILE A 1 122 ? -0.814 -14.289 3.348 1.00 96.56 122 ILE A CA 1
ATOM 1008 C C . ILE A 1 122 ? -1.201 -14.678 4.782 1.00 96.56 122 ILE A C 1
ATOM 1010 O O . ILE A 1 122 ? -2.040 -15.555 4.979 1.00 96.56 122 ILE A O 1
ATOM 1014 N N . GLN A 1 123 ? -0.671 -13.978 5.789 1.00 96.94 123 GLN A N 1
ATOM 1015 C CA . GLN A 1 123 ? -1.010 -14.223 7.197 1.00 96.94 123 GLN A CA 1
ATOM 1016 C C . GLN A 1 123 ? -2.484 -13.934 7.529 1.00 96.94 123 GLN A C 1
ATOM 1018 O O . GLN A 1 123 ? -3.068 -14.617 8.370 1.00 96.94 123 GLN A O 1
ATOM 1023 N N . LEU A 1 124 ? -3.096 -12.922 6.905 1.00 97.69 124 LEU A N 1
ATOM 1024 C CA . LEU A 1 124 ? -4.450 -12.469 7.245 1.00 97.69 124 LEU A CA 1
ATOM 1025 C C . LEU A 1 124 ? -5.566 -13.201 6.497 1.00 97.69 124 LEU A C 1
ATOM 1027 O O . LEU A 1 124 ? -6.620 -13.482 7.087 1.00 97.69 124 LEU A O 1
ATOM 1031 N N . VAL A 1 125 ? -5.376 -13.457 5.202 1.00 97.69 125 VAL A N 1
ATOM 1032 C CA . VAL A 1 125 ? -6.405 -14.028 4.316 1.00 97.69 125 VAL A CA 1
ATOM 1033 C C . VAL A 1 125 ? -6.046 -15.408 3.764 1.00 97.69 125 VAL A C 1
ATOM 1035 O O . VAL A 1 125 ? -6.925 -16.063 3.208 1.00 97.69 125 VAL A O 1
ATOM 1038 N N . GLY A 1 126 ? -4.819 -15.883 3.990 1.00 97.12 126 GLY A N 1
ATOM 1039 C CA . GLY A 1 126 ? -4.332 -17.180 3.526 1.00 97.12 126 GLY A CA 1
ATOM 1040 C C . GLY A 1 126 ? -3.664 -17.114 2.151 1.00 97.12 126 GLY A C 1
ATOM 1041 O O . GLY A 1 126 ? -4.010 -16.283 1.309 1.00 97.12 126 GLY A O 1
ATOM 1042 N N . GLU A 1 127 ? -2.716 -18.023 1.930 1.00 95.25 127 GLU A N 1
ATOM 1043 C CA . GLU A 1 127 ? -1.931 -18.151 0.695 1.00 95.25 127 GLU A CA 1
ATOM 1044 C C . GLU A 1 127 ? -2.824 -18.394 -0.530 1.00 95.25 127 GLU A C 1
ATOM 1046 O O . GLU A 1 127 ? -2.796 -17.602 -1.469 1.00 95.25 127 GLU A O 1
ATOM 1051 N N . GLU A 1 128 ? -3.730 -19.378 -0.462 1.00 96.38 128 GLU A N 1
ATOM 1052 C CA . GLU A 1 128 ? -4.662 -19.699 -1.556 1.00 96.38 128 GLU A CA 1
ATOM 1053 C C . GLU A 1 128 ? -5.513 -18.492 -1.990 1.00 96.38 128 GLU A C 1
ATOM 1055 O O . GLU A 1 128 ? -5.787 -18.296 -3.177 1.00 96.38 128 GLU A O 1
ATOM 1060 N N . PHE A 1 129 ? -5.937 -17.650 -1.037 1.00 97.44 129 PHE A N 1
ATOM 1061 C CA . PHE A 1 129 ? -6.693 -16.441 -1.358 1.00 97.44 129 PHE A CA 1
ATOM 1062 C C . PHE A 1 129 ? -5.800 -15.386 -2.013 1.00 97.44 129 PHE A C 1
ATOM 1064 O O . PHE A 1 129 ? -6.217 -14.754 -2.987 1.00 97.44 129 PHE A O 1
ATOM 1071 N N . MET A 1 130 ? -4.591 -15.180 -1.487 1.00 96.44 130 MET A N 1
ATOM 1072 C CA . MET A 1 130 ? -3.651 -14.204 -2.033 1.00 96.44 130 MET A CA 1
ATOM 1073 C C . MET A 1 130 ? -3.264 -14.549 -3.469 1.00 96.44 130 MET A C 1
ATOM 1075 O O . MET A 1 130 ? -3.356 -13.686 -4.340 1.00 96.44 130 MET A O 1
ATOM 1079 N N . GLU A 1 131 ? -2.920 -15.805 -3.738 1.00 93.56 131 GLU A N 1
ATOM 1080 C CA . GLU A 1 131 ? -2.576 -16.271 -5.081 1.00 93.56 131 GLU A CA 1
ATOM 1081 C C . GLU A 1 131 ? -3.791 -16.276 -6.013 1.00 93.56 131 GLU A C 1
ATOM 1083 O O . GLU A 1 131 ? -3.720 -15.792 -7.140 1.00 93.56 131 GLU A O 1
ATOM 1088 N N . GLY A 1 132 ? -4.939 -16.778 -5.549 1.00 95.44 132 GLY A N 1
ATOM 1089 C CA . GLY A 1 132 ? -6.116 -16.952 -6.400 1.00 95.44 132 GLY A CA 1
ATOM 1090 C C . GLY A 1 132 ? -6.907 -15.669 -6.661 1.00 95.44 132 GLY A C 1
ATOM 1091 O O . GLY A 1 132 ? -7.540 -15.528 -7.710 1.00 95.44 132 GLY A O 1
ATOM 1092 N N . ARG A 1 133 ? -6.929 -14.728 -5.708 1.00 96.62 133 ARG A N 1
ATOM 1093 C CA . ARG A 1 133 ? -7.724 -13.491 -5.806 1.00 96.62 133 ARG A CA 1
ATOM 1094 C C . ARG A 1 133 ? -6.862 -12.239 -5.891 1.00 96.62 133 ARG A C 1
ATOM 1096 O O . ARG A 1 133 ? -7.239 -11.335 -6.630 1.00 96.62 133 ARG A O 1
ATOM 1103 N N . CYS A 1 134 ? -5.730 -12.187 -5.192 1.00 96.31 134 CYS A N 1
ATOM 1104 C CA . CYS A 1 134 ? -4.861 -11.007 -5.110 1.00 96.31 134 CYS A CA 1
ATOM 1105 C C . CYS A 1 134 ? -3.588 -11.100 -5.980 1.00 96.31 134 CYS A C 1
ATOM 1107 O O . CYS A 1 134 ? -2.611 -10.392 -5.725 1.00 96.31 134 CYS A O 1
ATOM 1109 N N . TYR A 1 135 ? -3.595 -11.921 -7.039 1.00 94.50 135 TYR A N 1
ATOM 1110 C CA . TYR A 1 135 ? -2.450 -12.134 -7.944 1.00 94.50 135 TYR A CA 1
ATOM 1111 C C . TYR A 1 135 ? -1.871 -10.844 -8.557 1.00 94.50 135 TYR A C 1
ATOM 1113 O O . TYR A 1 135 ? -0.710 -10.808 -8.971 1.00 94.50 135 TYR A O 1
ATOM 1121 N N . MET A 1 136 ? -2.662 -9.766 -8.626 1.00 95.88 136 MET A N 1
ATOM 1122 C CA . MET A 1 136 ? -2.210 -8.473 -9.140 1.00 95.88 136 MET A CA 1
ATOM 1123 C C . MET A 1 136 ? -1.097 -7.853 -8.283 1.00 95.88 136 MET A C 1
ATOM 1125 O O . MET A 1 136 ? -0.245 -7.160 -8.834 1.00 95.88 136 MET A O 1
ATOM 1129 N N . LEU A 1 137 ? -1.059 -8.128 -6.970 1.00 95.69 137 LEU A N 1
ATOM 1130 C CA . LEU A 1 137 ? 0.032 -7.695 -6.088 1.00 95.69 137 LEU A CA 1
ATOM 1131 C C . LEU A 1 137 ? 1.348 -8.381 -6.470 1.00 95.69 137 LEU A C 1
ATOM 1133 O O . LEU A 1 137 ? 2.348 -7.697 -6.664 1.00 95.69 137 LEU A O 1
ATOM 1137 N N . PHE A 1 138 ? 1.325 -9.701 -6.673 1.00 94.88 138 PHE A N 1
ATOM 1138 C CA . PHE A 1 138 ? 2.488 -10.476 -7.123 1.00 94.88 138 PHE A CA 1
ATOM 1139 C C . PHE A 1 138 ? 2.936 -10.064 -8.526 1.00 94.88 138 PHE A C 1
ATOM 1141 O O . PHE A 1 138 ? 4.119 -9.860 -8.770 1.00 94.88 138 PHE A O 1
ATOM 1148 N N . THR A 1 139 ? 1.987 -9.855 -9.443 1.00 95.50 139 THR A N 1
ATOM 1149 C CA . THR A 1 139 ? 2.284 -9.407 -10.814 1.00 95.50 139 THR A CA 1
ATOM 1150 C C . THR A 1 139 ? 2.967 -8.040 -10.813 1.00 95.50 139 THR A C 1
ATOM 1152 O O . THR A 1 139 ? 3.975 -7.837 -11.490 1.00 95.50 139 THR A O 1
ATOM 1155 N N . PHE A 1 140 ? 2.432 -7.094 -10.036 1.00 96.88 140 PHE A N 1
ATOM 1156 C CA . PHE A 1 140 ? 3.033 -5.776 -9.865 1.00 96.88 140 PHE A CA 1
ATOM 1157 C C . PHE A 1 140 ? 4.426 -5.878 -9.238 1.00 96.88 140 PHE A C 1
ATOM 1159 O O . PHE A 1 140 ? 5.361 -5.227 -9.705 1.00 96.88 140 PHE A O 1
ATOM 1166 N N . TYR A 1 141 ? 4.574 -6.724 -8.219 1.00 95.25 141 TYR A N 1
ATOM 1167 C CA . TYR A 1 141 ? 5.833 -6.914 -7.521 1.00 95.25 141 TYR A CA 1
ATOM 1168 C C . TYR A 1 141 ? 6.923 -7.500 -8.420 1.00 95.25 141 TYR A C 1
ATOM 1170 O O . TYR A 1 141 ? 8.004 -6.924 -8.531 1.00 95.25 141 TYR A O 1
ATOM 1178 N N . ALA A 1 142 ? 6.610 -8.572 -9.148 1.00 93.50 142 ALA A N 1
ATOM 1179 C CA . ALA A 1 142 ? 7.510 -9.184 -10.115 1.00 93.50 142 ALA A CA 1
ATOM 1180 C C . ALA A 1 142 ? 7.927 -8.185 -11.204 1.00 93.50 142 ALA A C 1
ATOM 1182 O O . ALA A 1 142 ? 9.114 -8.056 -11.503 1.00 93.50 142 ALA A O 1
ATOM 1183 N N . LYS A 1 143 ? 6.975 -7.411 -11.749 1.00 95.44 143 LYS A N 1
ATOM 1184 C CA . LYS A 1 143 ? 7.274 -6.344 -12.717 1.00 95.44 143 LYS A CA 1
ATOM 1185 C C . LYS A 1 143 ? 8.241 -5.312 -12.131 1.00 95.44 143 LYS A C 1
ATOM 1187 O O . LYS A 1 143 ? 9.201 -4.934 -12.798 1.00 95.44 143 LYS A O 1
ATOM 1192 N N . LEU A 1 144 ? 8.005 -4.862 -10.897 1.00 94.56 144 LEU A N 1
ATOM 1193 C CA . LEU A 1 144 ? 8.873 -3.898 -10.224 1.00 94.56 144 LEU A CA 1
ATOM 1194 C C . LEU A 1 144 ? 10.292 -4.444 -10.047 1.00 94.56 144 LEU A C 1
ATOM 1196 O O . LEU A 1 144 ? 11.244 -3.733 -10.352 1.00 94.56 144 LEU A O 1
ATOM 1200 N N . LEU A 1 145 ? 10.433 -5.693 -9.600 1.00 92.19 145 LEU A N 1
ATOM 1201 C CA . LEU A 1 145 ? 11.731 -6.340 -9.413 1.00 92.19 145 LEU A CA 1
ATOM 1202 C C . LEU A 1 145 ? 12.503 -6.481 -10.727 1.00 92.19 145 LEU A C 1
ATOM 1204 O O . LEU A 1 145 ? 13.674 -6.112 -10.784 1.00 92.19 145 LEU A O 1
ATOM 1208 N N . VAL A 1 146 ? 11.849 -6.972 -11.783 1.00 91.62 146 VAL A N 1
ATOM 1209 C CA . VAL A 1 146 ? 12.474 -7.147 -13.102 1.00 91.62 146 VAL A CA 1
ATOM 1210 C C . VAL A 1 146 ? 12.961 -5.806 -13.648 1.00 91.62 146 VAL A C 1
ATOM 1212 O O . VAL A 1 146 ? 14.131 -5.686 -14.004 1.00 91.62 146 VAL A O 1
ATOM 1215 N N . CYS A 1 147 ? 12.109 -4.777 -13.644 1.00 92.50 147 CYS A N 1
ATOM 1216 C CA . CYS A 1 147 ? 12.498 -3.458 -14.138 1.00 92.50 147 CYS A CA 1
ATOM 1217 C C . CYS A 1 147 ? 13.559 -2.787 -13.251 1.00 92.50 147 CYS A C 1
ATOM 1219 O O . CYS A 1 147 ? 14.448 -2.115 -13.766 1.00 92.50 147 CYS A O 1
ATOM 1221 N N . ALA A 1 148 ? 13.512 -2.981 -11.928 1.00 90.31 148 ALA A N 1
ATOM 1222 C CA . ALA A 1 148 ? 14.533 -2.452 -11.025 1.00 90.31 148 ALA A CA 1
ATOM 1223 C C . ALA A 1 148 ? 15.906 -3.091 -11.275 1.00 90.31 148 ALA A C 1
ATOM 1225 O O . ALA A 1 148 ? 16.923 -2.403 -11.207 1.00 90.31 148 ALA A O 1
ATOM 1226 N N . LEU A 1 149 ? 15.945 -4.389 -11.590 1.00 88.12 149 LEU A N 1
ATOM 1227 C CA . LEU A 1 149 ? 17.173 -5.083 -11.975 1.00 88.12 149 LEU A CA 1
ATOM 1228 C C . LEU A 1 149 ? 17.689 -4.602 -13.337 1.00 88.12 149 LEU A C 1
ATOM 1230 O O . LEU A 1 149 ? 18.882 -4.334 -13.463 1.00 88.12 149 LEU A O 1
ATOM 1234 N N . GLU A 1 150 ? 16.805 -4.445 -14.324 1.00 88.69 150 GLU A N 1
ATOM 1235 C CA . GLU A 1 150 ? 17.154 -4.008 -15.682 1.00 88.69 150 GLU A CA 1
ATOM 1236 C C . GLU A 1 150 ? 17.703 -2.572 -15.726 1.00 88.69 150 GLU A C 1
ATOM 1238 O O . GLU A 1 150 ? 18.730 -2.319 -16.353 1.00 88.69 150 GLU A O 1
ATOM 1243 N N . GLU A 1 151 ? 17.067 -1.632 -15.020 1.00 86.62 151 GLU A N 1
ATOM 1244 C CA . GLU A 1 151 ? 17.505 -0.229 -14.979 1.00 86.62 151 GLU A CA 1
ATOM 1245 C C . GLU A 1 151 ? 18.699 0.008 -14.035 1.00 86.62 151 GLU A C 1
ATOM 1247 O O . GLU A 1 151 ? 19.324 1.077 -14.058 1.00 86.62 151 GLU A O 1
ATOM 1252 N N . SER A 1 152 ? 19.063 -0.979 -13.206 1.00 80.75 152 SER A N 1
ATOM 1253 C CA . SER A 1 152 ? 20.231 -0.868 -12.334 1.00 80.75 152 SER A CA 1
ATOM 1254 C C . SER A 1 152 ? 21.529 -0.925 -13.152 1.00 80.75 152 SER A C 1
ATOM 1256 O O . SER A 1 152 ? 22.042 -1.977 -13.514 1.00 80.75 152 SER A O 1
ATOM 1258 N N . THR A 1 153 ? 22.107 0.248 -13.431 1.00 70.62 153 THR A N 1
ATOM 1259 C CA . THR A 1 153 ? 23.381 0.380 -14.176 1.00 70.62 153 THR A CA 1
ATOM 1260 C C . THR A 1 153 ? 24.535 -0.447 -13.593 1.00 70.62 153 THR A C 1
ATOM 1262 O O . THR A 1 153 ? 25.437 -0.859 -14.324 1.00 70.62 153 THR A O 1
ATOM 1265 N N . LYS A 1 154 ? 24.516 -0.695 -12.278 1.00 67.94 154 LYS A N 1
ATOM 1266 C CA . LYS A 1 154 ? 25.335 -1.693 -11.585 1.00 67.94 154 LYS A CA 1
ATOM 1267 C C . LYS A 1 154 ? 24.471 -2.371 -10.530 1.00 67.94 154 LYS A C 1
ATOM 1269 O O . LYS A 1 154 ? 23.880 -1.678 -9.699 1.00 67.94 154 LYS A O 1
ATOM 1274 N N . LEU A 1 155 ? 24.460 -3.703 -10.526 1.00 68.62 155 LEU A N 1
ATOM 1275 C CA . LEU A 1 155 ? 23.942 -4.481 -9.403 1.00 68.62 155 LEU A CA 1
ATOM 1276 C C . LEU A 1 155 ? 24.713 -4.063 -8.152 1.00 68.62 155 LEU A C 1
ATOM 1278 O O . LEU A 1 155 ? 25.916 -4.298 -8.052 1.00 68.62 155 LEU A O 1
ATOM 1282 N N . ASN A 1 156 ? 24.034 -3.370 -7.241 1.00 76.88 156 ASN A N 1
ATOM 1283 C CA . ASN A 1 156 ? 24.620 -2.965 -5.974 1.00 76.88 156 ASN A CA 1
ATOM 1284 C C . ASN A 1 156 ? 24.236 -3.988 -4.891 1.00 76.88 156 ASN A C 1
ATOM 1286 O O . ASN A 1 156 ? 23.147 -4.570 -4.926 1.00 76.88 156 ASN A O 1
ATOM 1290 N N . ASP A 1 157 ? 25.115 -4.184 -3.910 1.00 82.25 157 ASP A N 1
ATOM 1291 C CA . ASP A 1 157 ? 24.898 -5.160 -2.834 1.00 82.25 157 ASP A CA 1
ATOM 1292 C C . ASP A 1 157 ? 23.656 -4.837 -1.978 1.00 82.25 157 ASP A C 1
ATOM 1294 O O . ASP A 1 157 ? 23.034 -5.726 -1.400 1.00 82.25 157 ASP A O 1
ATOM 1298 N N . VAL A 1 158 ? 23.230 -3.569 -1.930 1.00 84.81 158 VAL A N 1
ATOM 1299 C CA . VAL A 1 158 ? 22.017 -3.124 -1.219 1.00 84.81 158 VAL A CA 1
ATOM 1300 C C . VAL A 1 158 ? 20.740 -3.606 -1.921 1.00 84.81 158 V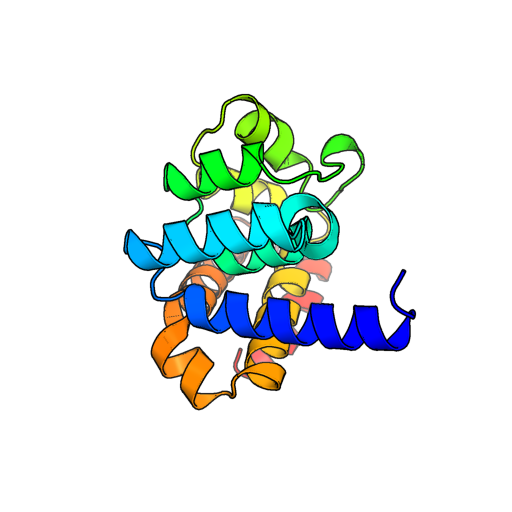AL A C 1
ATOM 1302 O O . VAL A 1 158 ? 19.789 -4.000 -1.259 1.00 84.81 158 VAL A O 1
ATOM 1305 N N . LEU A 1 159 ? 20.703 -3.609 -3.251 1.00 84.00 159 LEU A N 1
ATOM 1306 C CA . LEU A 1 159 ? 19.600 -4.128 -4.054 1.00 84.00 159 LEU A CA 1
ATOM 1307 C C . LEU A 1 159 ? 19.564 -5.654 -3.950 1.00 84.00 159 LEU A C 1
ATOM 1309 O O . LEU A 1 159 ? 18.522 -6.230 -3.647 1.00 84.00 159 LEU A O 1
ATOM 1313 N N . LEU A 1 160 ? 20.722 -6.300 -4.119 1.00 84.50 160 LEU A N 1
ATOM 1314 C CA . LEU A 1 160 ? 20.855 -7.752 -4.006 1.00 84.50 160 LEU A CA 1
ATOM 1315 C C . LEU A 1 160 ? 20.447 -8.261 -2.621 1.00 84.50 160 LEU A C 1
ATOM 1317 O O . LEU A 1 160 ? 19.673 -9.208 -2.529 1.00 84.50 160 LEU A O 1
ATOM 1321 N N . SER A 1 161 ? 20.892 -7.608 -1.547 1.00 86.81 161 SER A N 1
ATOM 1322 C CA . SER A 1 161 ? 20.522 -7.992 -0.176 1.00 86.81 161 SER A CA 1
ATOM 1323 C C . SER A 1 161 ? 19.024 -7.881 0.111 1.00 86.81 161 SER A C 1
ATOM 1325 O O . SER A 1 161 ? 18.540 -8.544 1.025 1.00 86.81 161 SER A O 1
ATOM 1327 N N . LYS A 1 162 ? 18.276 -7.095 -0.673 1.00 84.62 162 LYS A N 1
ATOM 1328 C CA . LYS A 1 162 ? 16.815 -7.035 -0.577 1.00 84.62 162 LYS A CA 1
ATOM 1329 C C . LYS A 1 162 ? 16.120 -8.063 -1.443 1.00 84.62 162 LYS A C 1
ATOM 1331 O O . LYS A 1 162 ? 15.138 -8.627 -0.990 1.00 84.62 162 LYS A O 1
ATOM 1336 N N . ILE A 1 163 ? 16.630 -8.315 -2.646 1.00 83.56 163 ILE A N 1
ATOM 1337 C CA . ILE A 1 163 ? 16.019 -9.236 -3.611 1.00 83.56 163 ILE A CA 1
ATOM 1338 C C . ILE A 1 163 ? 16.293 -10.706 -3.259 1.00 83.56 163 ILE A C 1
ATOM 1340 O O . ILE A 1 163 ? 15.388 -11.531 -3.339 1.00 83.56 163 ILE A O 1
ATOM 1344 N N . ILE A 1 164 ? 17.516 -11.050 -2.843 1.00 82.56 164 ILE A N 1
ATOM 1345 C CA . ILE A 1 164 ? 17.934 -12.443 -2.604 1.00 82.56 164 ILE A CA 1
ATOM 1346 C C . ILE A 1 164 ? 17.043 -13.166 -1.578 1.00 82.56 164 ILE A C 1
ATOM 1348 O O . ILE A 1 164 ? 16.607 -14.277 -1.883 1.00 82.56 164 ILE A O 1
ATOM 1352 N N . PRO A 1 165 ? 16.729 -12.586 -0.400 1.00 82.06 165 PRO A N 1
ATOM 1353 C CA . PRO A 1 165 ? 15.865 -13.256 0.571 1.00 82.06 165 PRO A CA 1
ATOM 1354 C C . PRO A 1 165 ? 14.467 -13.556 0.027 1.00 82.06 165 PRO A C 1
ATOM 1356 O O . PRO A 1 165 ? 13.858 -14.540 0.424 1.00 82.06 165 PRO A O 1
ATOM 1359 N N . LEU A 1 166 ? 13.969 -12.729 -0.892 1.00 74.00 166 LEU A N 1
ATOM 1360 C CA . LEU A 1 166 ? 12.627 -12.859 -1.453 1.00 74.00 166 LEU A CA 1
ATOM 1361 C C . LEU A 1 166 ? 12.561 -13.990 -2.473 1.00 74.00 166 LEU A C 1
ATOM 1363 O O . LEU A 1 166 ? 11.716 -14.871 -2.351 1.00 74.00 166 LEU A O 1
ATOM 1367 N N . ILE A 1 167 ? 13.534 -14.026 -3.391 1.00 75.81 167 ILE A N 1
ATOM 1368 C CA . ILE A 1 167 ? 13.679 -15.121 -4.358 1.00 75.81 167 ILE A CA 1
ATOM 1369 C C . ILE A 1 167 ? 13.849 -16.456 -3.623 1.00 75.81 167 ILE A C 1
ATOM 1371 O O . ILE A 1 167 ? 13.265 -17.460 -4.021 1.00 75.81 167 ILE A O 1
ATOM 1375 N N . ALA A 1 168 ? 14.629 -16.479 -2.536 1.00 73.88 168 ALA A N 1
ATOM 1376 C CA . ALA A 1 168 ? 14.867 -17.693 -1.759 1.00 73.88 168 ALA A CA 1
ATOM 1377 C C . ALA A 1 168 ? 13.597 -18.259 -1.098 1.00 73.88 168 ALA A C 1
ATOM 1379 O O . ALA A 1 168 ? 13.524 -19.464 -0.867 1.00 73.88 168 ALA A O 1
ATOM 1380 N N . VAL A 1 169 ? 12.615 -17.406 -0.793 1.00 70.19 169 VAL A N 1
ATOM 1381 C CA . VAL A 1 169 ? 11.339 -17.792 -0.167 1.00 70.19 169 VAL A CA 1
ATOM 1382 C C . VAL A 1 169 ? 10.248 -18.060 -1.217 1.00 70.19 169 VAL A C 1
ATOM 1384 O O . VAL A 1 169 ? 9.187 -18.566 -0.872 1.00 70.19 169 VAL A O 1
ATOM 1387 N N . GLY A 1 170 ? 10.520 -17.810 -2.503 1.00 63.66 170 GLY A N 1
ATOM 1388 C CA . GLY A 1 170 ? 9.554 -18.035 -3.581 1.00 63.66 170 GLY A CA 1
ATOM 1389 C C . GLY A 1 170 ? 8.435 -16.993 -3.635 1.00 63.66 170 GLY A C 1
ATOM 1390 O O . GLY A 1 170 ? 7.354 -17.304 -4.126 1.00 63.66 170 GLY A O 1
ATOM 1391 N N . LEU A 1 171 ? 8.696 -15.780 -3.133 1.00 55.41 171 LEU A N 1
ATOM 1392 C CA . LEU A 1 171 ? 7.853 -14.602 -3.369 1.00 55.41 171 LEU A CA 1
ATOM 1393 C C . LEU A 1 171 ? 8.166 -13.947 -4.717 1.00 55.41 171 LEU A C 1
ATOM 1395 O O . LEU A 1 171 ? 9.367 -13.870 -5.072 1.00 55.41 171 LEU A O 1
#

Radius of gyration: 16.15 Å; chains: 1; bounding box: 46×37×40 Å

Sequence (171 aa):
MITKEENALLNEKLEKLLFHLSPYLQHFACQQVLEWLVFKYQIYSYNAEAMILTFLPFHETNFFGRLLSVVEYNFTASKDWGFLEDFCKKSYPVPFSAILKNTLSSNHSLITKIADHINRGIQLVGEEFMEGRCYMLFTFYAKLLVCALEESTKLNDVLLSKIIPLIAVGL